Protein AF-A0A918CNK5-F1 (afdb_monomer_lite)

Structure (mmCIF, N/CA/C/O backbone):
data_AF-A0A918CNK5-F1
#
_entry.id   AF-A0A918CNK5-F1
#
loop_
_atom_site.group_PDB
_atom_site.id
_atom_site.type_symbol
_atom_site.label_atom_id
_atom_site.label_alt_id
_atom_site.label_comp_id
_atom_site.label_asym_id
_atom_site.label_entity_id
_atom_site.label_seq_id
_atom_site.pdbx_PDB_ins_code
_atom_site.Cartn_x
_atom_site.Cartn_y
_atom_site.Cartn_z
_atom_site.occupancy
_atom_site.B_iso_or_equiv
_atom_site.auth_seq_id
_atom_site.auth_comp_id
_atom_site.auth_asym_id
_atom_site.auth_atom_id
_atom_site.pdbx_PDB_model_num
ATOM 1 N N . MET A 1 1 ? 12.020 12.115 -40.699 1.00 42.88 1 MET A N 1
ATOM 2 C CA . MET A 1 1 ? 10.909 11.987 -39.740 1.00 42.88 1 MET A CA 1
ATOM 3 C C . MET A 1 1 ? 11.531 11.326 -38.529 1.00 42.88 1 MET A C 1
ATOM 5 O O . MET A 1 1 ? 11.706 10.115 -38.537 1.00 42.88 1 MET A O 1
ATOM 9 N N . ASP A 1 2 ? 12.059 12.143 -37.617 1.00 39.16 2 ASP A N 1
ATOM 10 C CA . ASP A 1 2 ? 12.781 11.658 -36.441 1.00 39.16 2 ASP A CA 1
ATOM 11 C C . ASP A 1 2 ? 11.801 10.946 -35.518 1.00 39.16 2 ASP A C 1
ATOM 13 O O . ASP A 1 2 ? 10.872 11.542 -34.976 1.00 39.16 2 ASP A O 1
ATOM 17 N N . MET A 1 3 ? 11.994 9.639 -35.396 1.00 43.62 3 MET A N 1
ATOM 18 C CA . MET A 1 3 ? 11.307 8.806 -34.430 1.00 43.62 3 MET A CA 1
ATOM 19 C C . MET A 1 3 ? 12.038 9.009 -33.104 1.00 43.62 3 MET A C 1
ATOM 21 O O . MET A 1 3 ? 13.002 8.310 -32.805 1.00 43.62 3 MET A O 1
ATOM 25 N N . THR A 1 4 ? 11.630 10.021 -32.338 1.00 46.59 4 THR A N 1
ATOM 26 C CA . THR A 1 4 ? 12.050 10.165 -30.942 1.00 46.59 4 THR A CA 1
ATOM 27 C C . THR A 1 4 ? 11.476 8.981 -30.175 1.00 46.59 4 THR A C 1
ATOM 29 O O . THR A 1 4 ? 10.329 9.015 -29.727 1.00 46.59 4 THR A O 1
ATOM 32 N N . ALA A 1 5 ? 12.248 7.899 -30.085 1.00 50.25 5 ALA A N 1
ATOM 33 C CA . ALA A 1 5 ? 12.011 6.860 -29.104 1.00 50.25 5 ALA A CA 1
ATOM 34 C C . ALA A 1 5 ? 12.068 7.550 -27.738 1.00 50.25 5 ALA A C 1
ATOM 36 O O . ALA A 1 5 ? 13.125 8.021 -27.322 1.00 50.25 5 ALA A O 1
ATOM 37 N N . PHE A 1 6 ? 10.916 7.698 -27.086 1.00 48.62 6 PHE A N 1
A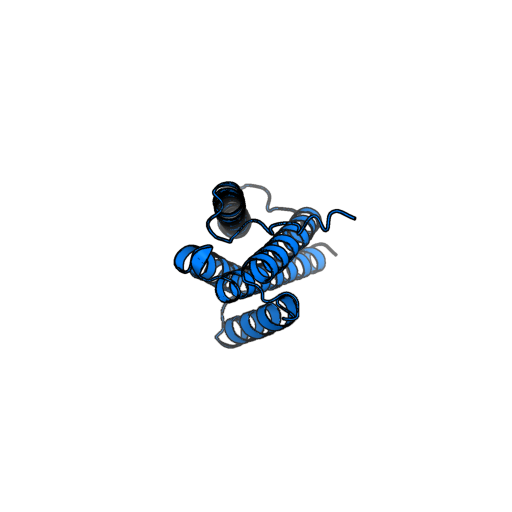TOM 38 C CA . PHE A 1 6 ? 10.882 8.076 -25.683 1.00 48.62 6 PHE A CA 1
ATOM 39 C C . PHE A 1 6 ? 11.583 6.948 -24.927 1.00 48.62 6 PHE A C 1
ATOM 41 O O . PHE A 1 6 ? 11.021 5.866 -24.757 1.00 48.62 6 PHE A O 1
ATOM 48 N N . GLU A 1 7 ? 12.838 7.172 -24.539 1.00 53.47 7 GLU A N 1
ATOM 49 C CA . GLU A 1 7 ? 13.510 6.313 -23.575 1.00 53.47 7 GLU A CA 1
ATOM 50 C C . GLU A 1 7 ? 12.700 6.397 -22.284 1.00 53.47 7 GLU A C 1
ATOM 52 O O . GLU A 1 7 ? 12.720 7.406 -21.578 1.00 53.47 7 GLU A O 1
ATOM 57 N N . HIS A 1 8 ? 11.919 5.355 -22.002 1.00 54.88 8 HIS A N 1
ATOM 58 C CA . HIS A 1 8 ? 11.304 5.230 -20.694 1.00 54.88 8 HIS A CA 1
ATOM 59 C C . HIS A 1 8 ? 12.439 5.148 -19.665 1.00 54.88 8 HIS A C 1
ATOM 61 O O . HIS A 1 8 ? 13.320 4.293 -19.812 1.00 54.88 8 HIS A O 1
ATOM 67 N N . PRO A 1 9 ? 12.466 6.035 -18.653 1.00 61.78 9 PRO A N 1
ATOM 68 C CA . PRO A 1 9 ? 13.505 5.995 -17.640 1.00 61.78 9 PRO A CA 1
ATOM 69 C C . PRO A 1 9 ? 13.471 4.621 -16.973 1.00 61.78 9 PRO A C 1
ATOM 71 O O . PRO A 1 9 ? 12.414 4.145 -16.574 1.00 61.78 9 PRO A O 1
ATOM 74 N N . SER A 1 10 ? 14.623 3.963 -16.893 1.00 70.88 10 SER A N 1
ATOM 75 C CA . SER A 1 10 ? 14.725 2.623 -16.314 1.00 70.88 10 SER A CA 1
ATOM 76 C C . SER A 1 10 ? 14.386 2.627 -14.817 1.00 70.88 10 SER A C 1
ATOM 78 O O . SER A 1 10 ? 14.452 3.665 -14.149 1.00 70.88 10 SER A O 1
ATOM 80 N N . LEU A 1 11 ? 14.079 1.455 -14.248 1.00 73.94 11 LEU A N 1
ATOM 81 C CA . LEU A 1 11 ? 13.937 1.279 -12.792 1.00 73.94 11 LEU A CA 1
ATOM 82 C C . LEU A 1 11 ? 15.146 1.826 -12.010 1.00 73.94 11 LEU A C 1
ATOM 84 O O . LEU A 1 11 ? 14.995 2.320 -10.899 1.00 73.94 11 LEU A O 1
ATOM 88 N N . SER A 1 12 ? 16.339 1.796 -12.606 1.00 74.56 12 SER A N 1
ATOM 89 C CA . SER A 1 12 ? 17.584 2.280 -11.999 1.00 74.56 12 SER A CA 1
ATOM 90 C C . SER A 1 12 ? 17.753 3.804 -12.041 1.00 74.56 12 SER A C 1
ATOM 92 O O . SER A 1 12 ? 18.771 4.315 -11.574 1.00 74.56 12 SER A O 1
ATOM 94 N N . HIS A 1 13 ? 16.804 4.549 -12.619 1.00 86.38 13 HIS A N 1
ATOM 95 C CA . HIS A 1 13 ? 16.887 6.003 -12.670 1.00 86.38 13 HIS A CA 1
ATOM 96 C C . HIS A 1 13 ? 16.727 6.600 -11.254 1.00 86.38 13 HIS A C 1
ATOM 98 O O . HIS A 1 13 ? 15.725 6.313 -10.592 1.00 86.38 13 HIS A O 1
ATOM 104 N N . PRO A 1 14 ? 17.639 7.478 -10.781 1.00 88.25 14 PRO A N 1
ATOM 105 C CA . PRO A 1 14 ? 17.620 7.988 -9.404 1.00 88.25 14 PRO A CA 1
ATOM 106 C C . PRO A 1 14 ? 16.292 8.628 -8.977 1.00 88.25 14 PRO A C 1
ATOM 108 O O . PRO A 1 14 ? 15.868 8.477 -7.836 1.00 88.25 14 PRO A O 1
ATOM 111 N N . ALA A 1 15 ? 15.603 9.305 -9.901 1.00 88.38 15 ALA A N 1
ATOM 112 C CA . ALA A 1 15 ? 14.295 9.902 -9.625 1.00 88.38 15 ALA A CA 1
ATOM 113 C C . ALA A 1 15 ? 13.206 8.856 -9.311 1.00 88.38 15 ALA A C 1
ATOM 115 O O . ALA A 1 15 ? 12.377 9.092 -8.436 1.00 88.38 15 ALA A O 1
ATOM 116 N N . ASN A 1 16 ? 13.233 7.695 -9.976 1.00 90.38 16 ASN A N 1
ATOM 117 C CA . ASN A 1 16 ? 12.272 6.615 -9.737 1.00 90.38 16 ASN A CA 1
ATOM 118 C C . ASN A 1 16 ? 12.520 5.969 -8.371 1.00 90.38 16 ASN A C 1
ATOM 120 O O . ASN A 1 16 ? 11.575 5.709 -7.628 1.00 90.38 16 ASN A O 1
ATOM 124 N N . LEU A 1 17 ? 13.795 5.777 -8.011 1.00 92.50 17 LEU A N 1
ATOM 125 C CA . LEU A 1 17 ? 14.185 5.288 -6.689 1.00 92.50 17 LEU A CA 1
ATOM 126 C C . LEU A 1 17 ? 13.728 6.248 -5.584 1.00 92.50 17 LEU A C 1
ATOM 128 O O . LEU A 1 17 ? 13.078 5.820 -4.635 1.00 92.50 17 LEU A O 1
ATOM 132 N N . GLN A 1 18 ? 13.982 7.548 -5.744 1.00 94.25 18 GLN A N 1
ATOM 133 C CA . GLN A 1 18 ? 13.551 8.561 -4.781 1.00 94.25 18 GLN A CA 1
ATOM 134 C C . GLN A 1 18 ? 12.023 8.591 -4.621 1.00 94.25 18 GLN A C 1
ATOM 136 O O . GLN A 1 18 ? 11.520 8.701 -3.500 1.00 94.25 18 GLN A O 1
ATOM 141 N N . ALA A 1 19 ? 11.273 8.496 -5.725 1.00 92.62 19 ALA A N 1
ATOM 142 C CA . ALA A 1 19 ? 9.812 8.446 -5.694 1.00 92.62 19 ALA A CA 1
ATOM 143 C C . ALA A 1 19 ? 9.312 7.203 -4.942 1.00 92.62 19 ALA A C 1
ATOM 145 O O . ALA A 1 19 ? 8.451 7.313 -4.067 1.00 92.62 19 ALA A O 1
ATOM 146 N N . PHE A 1 20 ? 9.912 6.041 -5.213 1.00 94.56 20 PHE A N 1
ATOM 147 C CA . PHE A 1 20 ? 9.614 4.797 -4.511 1.00 94.56 20 PHE A CA 1
ATOM 148 C C . PHE A 1 20 ? 9.877 4.902 -3.001 1.00 94.56 20 PHE A C 1
ATOM 150 O O . PHE A 1 20 ? 8.989 4.612 -2.201 1.00 94.56 20 PHE A O 1
ATOM 157 N N . GLU A 1 21 ? 11.059 5.366 -2.590 1.00 95.94 21 GLU A N 1
ATOM 158 C CA . GLU A 1 21 ? 11.421 5.510 -1.171 1.00 95.94 21 GLU A CA 1
ATOM 159 C C . GLU A 1 21 ? 10.518 6.511 -0.439 1.00 95.94 21 GLU A C 1
ATOM 161 O O . GLU A 1 21 ? 10.115 6.286 0.708 1.00 95.94 21 GLU A O 1
ATOM 166 N N . THR A 1 22 ? 10.148 7.597 -1.123 1.00 95.69 22 THR A N 1
ATOM 167 C CA . THR A 1 22 ? 9.200 8.591 -0.605 1.00 95.69 22 THR A CA 1
ATOM 168 C C . THR A 1 22 ? 7.822 7.965 -0.395 1.00 95.69 22 THR A C 1
ATOM 170 O O . THR A 1 22 ? 7.221 8.152 0.663 1.00 95.69 22 THR A O 1
ATOM 173 N N . CYS A 1 23 ? 7.344 7.174 -1.361 1.00 95.62 23 CYS A N 1
ATOM 174 C CA . CYS A 1 23 ? 6.080 6.448 -1.259 1.00 95.62 23 CYS A CA 1
ATOM 175 C C . CYS A 1 23 ? 6.080 5.467 -0.075 1.00 95.62 23 CYS A C 1
ATOM 177 O O . CYS A 1 23 ? 5.185 5.526 0.767 1.00 95.62 23 CYS A O 1
ATOM 179 N N . ILE A 1 24 ? 7.120 4.635 0.056 1.00 97.62 24 ILE A N 1
ATOM 180 C CA . ILE A 1 24 ? 7.272 3.693 1.179 1.00 97.62 24 ILE A CA 1
ATOM 181 C C . ILE A 1 24 ? 7.256 4.424 2.524 1.00 97.62 24 ILE A C 1
ATOM 183 O O . ILE A 1 24 ? 6.551 4.018 3.451 1.00 97.62 24 ILE A O 1
ATOM 187 N N . THR A 1 25 ? 8.006 5.522 2.631 1.00 97.62 25 THR A N 1
ATOM 188 C CA . THR A 1 25 ? 8.089 6.316 3.863 1.00 97.62 25 THR A CA 1
ATOM 189 C C . THR A 1 25 ? 6.730 6.892 4.241 1.00 97.62 25 THR A C 1
ATOM 191 O O . THR A 1 25 ? 6.291 6.739 5.382 1.00 97.62 25 THR A O 1
ATOM 194 N N . ALA A 1 26 ? 6.038 7.513 3.285 1.00 95.94 26 ALA A N 1
ATOM 195 C CA . ALA A 1 26 ? 4.716 8.078 3.512 1.00 95.94 26 ALA A CA 1
ATOM 196 C C . ALA A 1 26 ? 3.695 6.991 3.905 1.00 95.94 26 ALA A C 1
ATOM 198 O O . ALA A 1 26 ? 2.861 7.218 4.781 1.00 95.94 26 ALA A O 1
ATOM 199 N N . ALA A 1 27 ? 3.802 5.789 3.331 1.00 96.44 27 ALA A N 1
ATOM 200 C CA . ALA A 1 27 ? 2.861 4.704 3.587 1.00 96.44 27 ALA A CA 1
ATOM 201 C C . ALA A 1 27 ? 3.044 4.163 5.005 1.00 96.44 27 ALA A C 1
ATOM 203 O O . ALA A 1 27 ? 2.076 4.001 5.750 1.00 96.44 27 ALA A O 1
ATOM 204 N N . LEU A 1 28 ? 4.299 3.974 5.418 1.00 96.69 28 LEU A N 1
ATOM 205 C CA . LEU A 1 28 ? 4.646 3.620 6.791 1.00 96.69 28 LEU A CA 1
ATOM 206 C C . LEU A 1 28 ? 4.183 4.687 7.789 1.00 96.69 28 LEU A C 1
ATOM 208 O O . LEU A 1 28 ? 3.641 4.334 8.835 1.00 96.69 28 LEU A O 1
ATOM 212 N N . GLN A 1 29 ? 4.353 5.974 7.473 1.00 94.88 29 GLN A N 1
ATOM 213 C CA . GLN A 1 29 ? 3.884 7.074 8.322 1.00 94.88 29 GLN A CA 1
ATOM 214 C C . GLN A 1 29 ? 2.362 7.064 8.480 1.00 94.88 29 GLN A C 1
ATOM 216 O O . GLN A 1 29 ? 1.871 7.190 9.602 1.00 94.88 29 GLN A O 1
ATOM 221 N N . LEU A 1 30 ? 1.613 6.860 7.394 1.00 95.31 30 LEU A N 1
ATOM 222 C CA . LEU A 1 30 ? 0.156 6.789 7.447 1.00 95.31 30 LEU A CA 1
ATOM 223 C C . LEU A 1 30 ? -0.325 5.587 8.269 1.00 95.31 30 LEU A C 1
ATOM 225 O O . LEU A 1 30 ? -1.165 5.731 9.160 1.00 95.31 30 LEU A O 1
ATOM 229 N N . LEU A 1 31 ? 0.230 4.400 8.010 1.00 95.50 31 LEU A N 1
ATOM 230 C CA . LEU A 1 31 ? -0.098 3.180 8.752 1.00 95.50 31 LEU A CA 1
ATOM 231 C C . LEU A 1 31 ? 0.252 3.326 10.242 1.00 95.50 31 LEU A C 1
ATOM 233 O O . LEU A 1 31 ? -0.525 2.923 11.112 1.00 95.50 31 LEU A O 1
ATOM 237 N N . ALA A 1 32 ? 1.386 3.957 10.555 1.00 93.31 32 ALA A N 1
ATOM 238 C CA . ALA A 1 32 ? 1.776 4.283 11.921 1.00 93.31 32 ALA A CA 1
ATOM 239 C C . ALA A 1 32 ? 0.804 5.276 12.571 1.00 93.31 32 ALA A C 1
ATOM 241 O O . ALA A 1 32 ? 0.388 5.044 13.705 1.00 93.31 32 ALA A O 1
ATOM 242 N N . ALA A 1 33 ? 0.386 6.328 11.863 1.00 92.50 33 ALA A N 1
ATOM 243 C CA . ALA A 1 33 ? -0.604 7.278 12.361 1.00 92.50 33 ALA A CA 1
ATOM 244 C C . ALA A 1 33 ? -1.926 6.570 12.693 1.00 92.50 33 ALA A C 1
ATOM 246 O O . ALA A 1 33 ? -2.457 6.736 13.787 1.00 92.50 33 ALA A O 1
ATOM 247 N N . MET A 1 34 ? -2.418 5.687 11.820 1.00 91.50 34 MET A N 1
ATOM 248 C CA . MET A 1 34 ? -3.627 4.902 12.097 1.00 91.50 34 MET A CA 1
ATOM 249 C C . MET A 1 34 ? -3.475 3.979 13.316 1.00 91.50 34 MET A C 1
ATOM 251 O O . MET A 1 34 ? -4.400 3.865 14.127 1.00 91.50 34 MET A O 1
ATOM 255 N N . LYS A 1 35 ? -2.311 3.333 13.467 1.00 92.56 35 LYS A N 1
ATOM 256 C CA . LYS A 1 35 ? -2.034 2.390 14.561 1.00 92.56 35 LYS A CA 1
ATOM 257 C C . LYS A 1 35 ? -1.863 3.080 15.910 1.00 92.56 35 LYS A C 1
ATOM 259 O O . LYS A 1 35 ? -2.396 2.606 16.912 1.00 92.56 35 LYS A O 1
ATOM 264 N N . TYR A 1 36 ? -1.099 4.167 15.938 1.00 90.88 36 TYR A N 1
ATOM 265 C CA . TYR A 1 36 ? -0.572 4.738 17.172 1.00 90.88 36 TYR A CA 1
ATOM 266 C C . TYR A 1 36 ? -1.228 6.057 17.582 1.00 90.88 36 TYR A C 1
ATOM 268 O O . TYR A 1 36 ? -1.154 6.387 18.763 1.00 90.88 36 TYR A O 1
ATOM 276 N N . ALA A 1 37 ? -1.928 6.779 16.695 1.00 88.62 37 ALA A N 1
ATOM 277 C CA . ALA A 1 37 ? -2.610 8.026 17.071 1.00 88.62 37 ALA A CA 1
ATOM 278 C C . ALA A 1 37 ? -3.495 7.897 18.333 1.00 88.62 37 ALA A C 1
ATOM 280 O O . ALA A 1 37 ? -3.374 8.749 19.215 1.00 88.62 37 ALA A O 1
ATOM 281 N N . PRO A 1 38 ? -4.285 6.815 18.524 1.00 81.25 38 PRO A N 1
ATOM 282 C CA . PRO A 1 38 ? -5.082 6.641 19.742 1.00 81.25 38 PRO A CA 1
ATOM 283 C C . PRO A 1 38 ? -4.250 6.531 21.021 1.00 81.25 38 PRO A C 1
ATOM 285 O O . PRO A 1 38 ? -4.699 6.957 22.079 1.00 81.25 38 PRO A O 1
ATOM 288 N N . MET A 1 39 ? -3.044 5.959 20.938 1.00 87.25 39 MET A N 1
ATOM 289 C CA . MET A 1 39 ? -2.152 5.801 22.093 1.00 87.25 39 MET A CA 1
ATOM 290 C C . MET A 1 39 ? -1.554 7.139 22.539 1.00 87.25 39 MET A C 1
ATOM 292 O O . MET A 1 39 ? -1.163 7.279 23.694 1.00 87.25 39 MET A O 1
ATOM 296 N N . PHE A 1 40 ? -1.505 8.118 21.634 1.00 81.50 40 PHE A N 1
ATOM 297 C CA . PHE A 1 40 ? -0.948 9.448 21.874 1.00 81.50 40 PHE A CA 1
ATOM 298 C C . PHE A 1 40 ? -2.017 10.550 21.928 1.00 81.50 40 PHE A C 1
ATOM 300 O O . PHE A 1 40 ? -1.676 11.728 21.839 1.00 81.50 40 PHE A O 1
ATOM 307 N N . SER A 1 41 ? -3.301 10.190 22.060 1.00 78.94 41 SER A N 1
ATOM 308 C CA . SER A 1 41 ? -4.438 11.129 22.040 1.00 78.94 41 SER A CA 1
ATOM 309 C C . SER A 1 41 ? -4.468 12.041 20.802 1.00 78.94 41 SER A C 1
ATOM 311 O O . SER A 1 41 ? -4.966 13.164 20.859 1.00 78.94 41 SER A O 1
ATOM 313 N N . GLN A 1 42 ? -3.922 11.570 19.679 1.00 81.81 42 GLN A N 1
ATOM 314 C CA . GLN A 1 42 ? -3.943 12.273 18.399 1.00 81.81 42 GLN A CA 1
ATOM 315 C C . GLN A 1 42 ? -5.179 11.871 17.591 1.00 81.81 42 GLN A C 1
ATOM 317 O O . GLN A 1 42 ? -5.685 10.751 17.708 1.00 81.81 42 GLN A O 1
ATOM 322 N N . ALA A 1 43 ? -5.653 12.783 16.742 1.00 82.31 43 ALA A N 1
ATOM 323 C CA . ALA A 1 43 ? -6.701 12.466 15.783 1.00 82.31 43 ALA A CA 1
ATOM 324 C C . ALA A 1 43 ? -6.192 11.417 14.783 1.00 82.31 43 ALA A C 1
ATOM 326 O O . ALA A 1 43 ? -5.076 11.525 14.269 1.00 82.31 43 ALA A O 1
ATOM 327 N N . ARG A 1 44 ? -7.013 10.400 14.503 1.00 86.56 44 ARG A N 1
ATOM 328 C CA . ARG A 1 44 ? -6.748 9.491 13.383 1.00 86.56 44 ARG A CA 1
ATOM 329 C C . ARG A 1 44 ? -6.915 10.251 12.058 1.00 86.56 44 ARG A C 1
ATOM 331 O O . ARG A 1 44 ? -7.730 11.174 12.009 1.00 86.56 44 ARG A O 1
ATOM 338 N N . PRO A 1 45 ? -6.187 9.860 10.997 1.00 91.44 45 PRO A N 1
ATOM 339 C CA . PRO A 1 45 ? -6.471 10.334 9.644 1.00 91.44 45 PRO A CA 1
ATOM 340 C C . PRO A 1 45 ? -7.949 10.122 9.300 1.00 91.44 45 PRO A C 1
ATOM 342 O O . PRO A 1 45 ? -8.497 9.073 9.644 1.00 91.44 45 PRO A O 1
ATOM 345 N N . SER A 1 46 ? -8.583 11.102 8.654 1.00 91.94 46 SER A N 1
ATOM 346 C CA . SER A 1 46 ? -9.983 10.974 8.244 1.00 91.94 46 SER A CA 1
ATOM 347 C C . SER A 1 46 ? -10.128 9.978 7.085 1.00 91.94 46 SER A C 1
ATOM 349 O O . SER A 1 46 ? -9.159 9.768 6.347 1.00 91.94 46 SER A O 1
ATOM 351 N N . PRO A 1 47 ? -11.316 9.378 6.882 1.00 93.19 47 PRO A N 1
ATOM 352 C CA . PRO A 1 47 ? -11.556 8.478 5.755 1.00 93.19 47 PRO A CA 1
ATOM 353 C C . PRO A 1 47 ? -11.217 9.102 4.395 1.00 93.19 47 PRO A C 1
ATOM 355 O O . PRO A 1 47 ? -10.638 8.431 3.548 1.00 93.19 47 PRO A O 1
ATOM 358 N N . GLU A 1 48 ? -11.501 10.391 4.199 1.00 93.19 48 GLU A N 1
ATOM 359 C CA . GLU A 1 48 ? -11.222 11.110 2.950 1.00 93.19 48 GLU A CA 1
ATOM 360 C C . GLU A 1 48 ? -9.717 11.165 2.668 1.00 93.19 48 GLU A C 1
ATOM 362 O O . GLU A 1 48 ? -9.278 10.819 1.573 1.00 93.19 48 GLU A O 1
ATOM 367 N N . LEU A 1 49 ? -8.913 11.500 3.685 1.00 92.56 49 LEU A N 1
ATOM 368 C CA . LEU A 1 49 ? -7.455 11.518 3.570 1.00 92.56 49 LEU A CA 1
ATOM 369 C C . LEU A 1 49 ? -6.887 10.119 3.285 1.00 92.56 49 LEU A C 1
ATOM 371 O O . LEU A 1 49 ? -5.904 9.978 2.560 1.00 92.56 49 LEU A O 1
ATOM 375 N N . LEU A 1 50 ? -7.494 9.072 3.854 1.00 94.69 50 LEU A N 1
ATOM 376 C CA . LEU A 1 50 ? -7.094 7.694 3.570 1.00 94.69 50 LEU A CA 1
ATOM 377 C C . LEU A 1 50 ? -7.362 7.320 2.110 1.00 94.69 50 LEU A C 1
ATOM 379 O O . LEU A 1 50 ? -6.507 6.693 1.492 1.00 94.69 50 LEU A O 1
ATOM 383 N N . LEU A 1 51 ? -8.502 7.723 1.547 1.00 94.88 51 LEU A N 1
ATOM 384 C CA . LEU A 1 51 ? -8.854 7.438 0.154 1.00 94.88 51 LEU A CA 1
ATOM 385 C C . LEU A 1 51 ? -7.973 8.207 -0.842 1.00 94.88 51 LEU A C 1
ATOM 387 O O . LEU A 1 51 ? -7.499 7.609 -1.806 1.00 94.88 51 LEU A O 1
ATOM 391 N N . GLU A 1 52 ? -7.646 9.475 -0.574 1.00 94.19 52 GLU A N 1
ATOM 392 C CA . GLU A 1 52 ? -6.650 10.217 -1.371 1.00 94.19 52 GLU A CA 1
ATOM 393 C C . GLU A 1 52 ? -5.297 9.487 -1.397 1.00 94.19 52 GLU A C 1
ATOM 395 O O . GLU A 1 52 ? -4.601 9.424 -2.417 1.00 94.19 52 GLU A O 1
ATOM 400 N N . TYR A 1 53 ? -4.926 8.887 -0.266 1.00 93.56 53 TYR A N 1
ATOM 401 C CA . TYR A 1 53 ? -3.694 8.125 -0.159 1.00 93.56 53 TYR A CA 1
ATOM 402 C C . TYR A 1 53 ? -3.744 6.790 -0.914 1.00 93.56 53 TYR A C 1
ATOM 404 O O . TYR A 1 53 ? -2.745 6.382 -1.509 1.00 93.56 53 TYR A O 1
ATOM 412 N N . VAL A 1 54 ? -4.901 6.120 -0.931 1.00 96.75 54 VAL A N 1
ATOM 413 C CA . VAL A 1 54 ? -5.130 4.911 -1.739 1.00 96.75 54 VAL A CA 1
ATOM 414 C C . VAL A 1 54 ? -4.860 5.209 -3.210 1.00 96.75 54 VAL A C 1
ATOM 416 O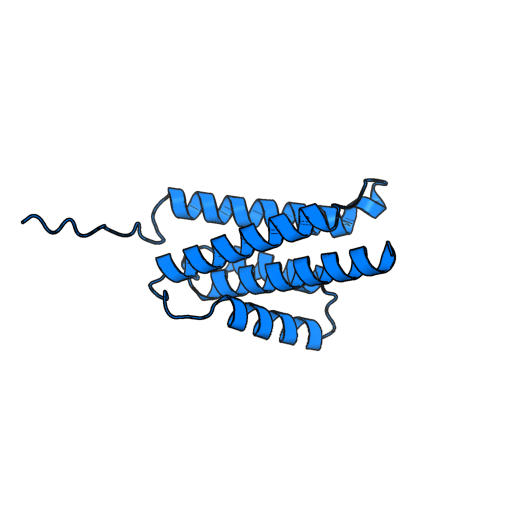 O . VAL A 1 54 ? -4.060 4.509 -3.828 1.00 96.75 54 VAL A O 1
ATOM 419 N N . GLU A 1 55 ? -5.427 6.287 -3.753 1.00 95.38 55 GLU A N 1
ATOM 420 C CA . GLU A 1 55 ? -5.204 6.676 -5.150 1.00 95.38 55 GLU A CA 1
ATOM 421 C C . GLU A 1 55 ? -3.718 6.916 -5.459 1.00 95.38 55 GLU A C 1
ATOM 423 O O . GLU A 1 55 ? -3.217 6.531 -6.522 1.00 95.38 55 GLU A O 1
ATOM 428 N N . ALA A 1 56 ? -2.986 7.529 -4.522 1.00 94.38 56 ALA A N 1
ATOM 429 C CA . ALA A 1 56 ? -1.551 7.749 -4.660 1.00 94.38 56 ALA A CA 1
ATOM 430 C C . ALA A 1 56 ? -0.752 6.433 -4.670 1.00 94.38 56 ALA A C 1
ATOM 432 O O . ALA A 1 56 ? 0.127 6.265 -5.521 1.00 94.38 56 ALA A O 1
ATOM 433 N N . LEU A 1 57 ? -1.073 5.489 -3.779 1.00 95.25 57 LEU A N 1
ATOM 434 C CA . LEU A 1 57 ? -0.441 4.166 -3.736 1.00 95.25 57 LEU A CA 1
ATOM 435 C C . LEU A 1 57 ? -0.716 3.358 -5.003 1.00 95.25 57 LEU A C 1
ATOM 437 O O . LEU A 1 57 ? 0.203 2.773 -5.577 1.00 95.25 57 LEU A O 1
ATOM 441 N N . GLU A 1 58 ? -1.966 3.338 -5.460 1.00 97.25 58 GLU A N 1
ATOM 442 C CA . GLU A 1 58 ? -2.347 2.620 -6.672 1.00 97.25 58 GLU A CA 1
ATOM 443 C C . GLU A 1 58 ? -1.660 3.189 -7.913 1.00 97.25 58 GLU A C 1
ATOM 445 O O . GLU A 1 58 ? -1.215 2.438 -8.784 1.00 97.25 58 GLU A O 1
ATOM 450 N N . ARG A 1 59 ? -1.569 4.520 -8.017 1.00 95.50 59 ARG A N 1
ATOM 451 C CA . ARG A 1 59 ? -0.824 5.174 -9.094 1.00 95.50 59 ARG A CA 1
ATOM 452 C C . ARG A 1 59 ? 0.646 4.760 -9.061 1.00 95.50 59 ARG A C 1
ATOM 454 O O . ARG A 1 59 ? 1.153 4.306 -10.083 1.00 95.50 59 ARG A O 1
ATOM 461 N N . GLN A 1 60 ? 1.292 4.817 -7.895 1.00 95.38 60 GLN A N 1
ATOM 462 C CA . GLN A 1 60 ? 2.692 4.416 -7.760 1.00 95.38 60 GLN A CA 1
ATOM 463 C C . GLN A 1 60 ? 2.907 2.936 -8.113 1.00 95.38 60 GLN A C 1
ATOM 465 O O . GLN A 1 60 ? 3.888 2.597 -8.771 1.00 95.38 60 GLN A O 1
ATOM 470 N N . ALA A 1 61 ? 1.993 2.046 -7.715 1.00 96.88 61 ALA A N 1
ATOM 471 C CA . ALA A 1 61 ? 2.056 0.631 -8.074 1.00 96.88 61 ALA A CA 1
ATOM 472 C C . ALA A 1 61 ? 2.002 0.433 -9.599 1.00 96.88 61 ALA A C 1
ATOM 474 O O . ALA A 1 61 ? 2.847 -0.259 -10.167 1.00 96.88 61 ALA A O 1
ATOM 475 N N . ARG A 1 62 ? 1.055 1.087 -10.284 1.00 95.81 62 ARG A N 1
ATOM 476 C CA . ARG A 1 62 ? 0.958 1.033 -11.754 1.00 95.81 62 ARG A CA 1
ATOM 477 C C . ARG A 1 62 ? 2.219 1.578 -12.428 1.00 95.81 62 ARG A C 1
ATOM 479 O O . ARG A 1 62 ? 2.705 0.973 -13.379 1.00 95.81 62 ARG A O 1
ATOM 486 N N . GLU A 1 63 ? 2.773 2.679 -11.924 1.00 94.31 63 GLU A N 1
ATOM 487 C CA . GLU A 1 63 ? 4.016 3.262 -12.444 1.00 94.31 63 GLU A CA 1
ATOM 488 C C . GLU A 1 63 ? 5.206 2.309 -12.295 1.00 94.31 63 GLU A C 1
ATOM 490 O O . GLU A 1 63 ? 5.955 2.119 -13.247 1.00 94.31 63 GLU A O 1
ATOM 495 N N . ILE A 1 64 ? 5.361 1.644 -11.147 1.00 94.19 64 ILE A N 1
ATOM 496 C CA . ILE A 1 64 ? 6.440 0.663 -10.948 1.00 94.19 64 ILE A CA 1
ATOM 497 C C . ILE A 1 64 ? 6.289 -0.519 -11.911 1.00 94.19 64 ILE A C 1
ATOM 499 O O . ILE A 1 64 ? 7.272 -0.925 -12.528 1.00 94.19 64 ILE A O 1
ATOM 503 N N . ALA A 1 65 ? 5.074 -1.049 -12.081 1.00 93.56 65 ALA A N 1
ATOM 504 C CA . ALA A 1 65 ? 4.820 -2.132 -13.032 1.00 93.56 65 ALA A CA 1
ATOM 505 C C . ALA A 1 65 ? 5.128 -1.707 -14.481 1.00 93.56 65 ALA A C 1
ATOM 507 O O . ALA A 1 65 ? 5.702 -2.481 -15.246 1.00 93.56 65 ALA A O 1
ATOM 508 N N . LEU A 1 66 ? 4.808 -0.461 -14.848 1.00 93.06 66 LEU A N 1
ATOM 509 C CA . LEU A 1 66 ? 5.161 0.114 -16.147 1.00 93.06 66 LEU A CA 1
ATOM 510 C C . LEU A 1 66 ? 6.683 0.207 -16.333 1.00 93.06 66 LEU A C 1
ATOM 512 O O . LEU A 1 66 ? 7.192 -0.200 -17.376 1.00 93.06 66 LEU A O 1
ATOM 516 N N . LEU A 1 67 ? 7.406 0.712 -15.328 1.00 91.31 67 LEU A N 1
ATOM 517 C CA . LEU A 1 67 ? 8.870 0.835 -15.348 1.00 91.31 67 LEU A CA 1
ATOM 518 C C . LEU A 1 67 ? 9.574 -0.529 -15.429 1.00 91.31 67 LEU A C 1
ATOM 520 O O . LEU A 1 67 ? 10.648 -0.632 -16.018 1.00 91.31 67 LEU A O 1
ATOM 524 N N . ASP A 1 68 ? 8.955 -1.572 -14.877 1.00 92.44 68 ASP A N 1
ATOM 525 C CA . ASP A 1 68 ? 9.397 -2.969 -14.949 1.00 92.44 68 ASP A CA 1
ATOM 526 C C . ASP A 1 68 ? 9.031 -3.659 -16.283 1.00 92.44 68 ASP A C 1
ATOM 528 O O . ASP A 1 68 ? 9.289 -4.844 -16.472 1.00 92.44 68 ASP A O 1
ATOM 532 N N . GLY A 1 69 ? 8.415 -2.937 -17.227 1.00 90.44 69 GLY A N 1
ATOM 533 C CA . GLY A 1 69 ? 8.030 -3.457 -18.545 1.00 90.44 69 GLY A CA 1
ATOM 534 C C . GLY A 1 69 ? 6.730 -4.270 -18.561 1.00 90.44 69 GLY A C 1
ATOM 535 O O . GLY A 1 69 ? 6.391 -4.870 -19.580 1.00 90.44 69 GLY A O 1
ATOM 536 N N . ASN A 1 70 ? 5.966 -4.266 -17.468 1.00 89.50 70 ASN A N 1
ATOM 537 C CA . ASN A 1 70 ? 4.761 -5.073 -17.267 1.00 89.50 70 ASN A CA 1
ATOM 538 C C . ASN A 1 70 ? 3.465 -4.249 -17.406 1.00 89.50 70 ASN A C 1
ATOM 540 O O . ASN A 1 70 ? 2.522 -4.401 -16.634 1.00 89.50 70 ASN A O 1
ATOM 544 N N . ALA A 1 71 ? 3.384 -3.392 -18.431 1.00 81.69 71 ALA A N 1
ATOM 545 C CA . ALA A 1 71 ? 2.260 -2.468 -18.653 1.00 81.69 71 ALA A CA 1
ATOM 546 C C . ALA A 1 71 ? 0.877 -3.139 -18.819 1.00 81.69 71 ALA A C 1
ATOM 548 O O . ALA A 1 71 ? -0.147 -2.486 -18.639 1.00 81.69 71 ALA A O 1
ATOM 549 N N . GLY A 1 72 ? 0.839 -4.422 -19.196 1.00 85.81 72 GLY A N 1
ATOM 550 C CA . GLY A 1 72 ? -0.398 -5.194 -19.376 1.00 85.81 72 GLY A CA 1
ATOM 551 C C . GLY A 1 72 ? -0.857 -5.966 -18.137 1.00 85.81 72 GLY A C 1
ATOM 552 O O . GLY A 1 72 ? -1.880 -6.645 -18.197 1.00 85.81 72 GLY A O 1
ATOM 553 N N . VAL A 1 73 ? -0.102 -5.913 -17.037 1.00 92.12 73 VAL A N 1
ATOM 554 C CA . VAL A 1 73 ? -0.446 -6.620 -15.801 1.00 92.12 73 VAL A CA 1
ATOM 555 C C . VAL A 1 73 ? -1.437 -5.785 -14.997 1.00 92.12 73 VAL A C 1
ATOM 557 O O . VAL A 1 73 ? -1.167 -4.631 -14.666 1.00 92.12 73 VAL A O 1
ATOM 560 N N . ASP A 1 74 ? -2.570 -6.386 -14.631 1.00 96.31 74 ASP A N 1
ATOM 561 C CA . ASP A 1 74 ? -3.514 -5.777 -13.695 1.00 96.31 74 ASP A CA 1
ATOM 562 C C . ASP A 1 74 ? -2.966 -5.866 -12.266 1.00 96.31 74 ASP A C 1
ATOM 564 O O . ASP A 1 74 ? -3.250 -6.786 -11.494 1.00 96.31 74 ASP A O 1
ATOM 568 N N . ILE A 1 75 ? -2.110 -4.902 -11.933 1.00 97.19 75 ILE A N 1
ATOM 569 C CA . ILE A 1 75 ? -1.406 -4.887 -10.656 1.00 97.19 75 ILE A CA 1
ATOM 570 C C . ILE A 1 75 ? -2.344 -4.700 -9.464 1.00 97.19 75 ILE A C 1
ATOM 572 O O . ILE A 1 75 ? -2.033 -5.145 -8.360 1.00 97.19 75 ILE A O 1
ATOM 576 N N . LEU A 1 76 ? -3.500 -4.071 -9.683 1.00 97.31 76 LEU A N 1
ATOM 577 C CA . LEU A 1 76 ? -4.478 -3.861 -8.629 1.00 97.31 76 LEU A CA 1
ATOM 578 C C . LEU A 1 76 ? -5.263 -5.127 -8.335 1.00 97.31 76 LEU A C 1
ATOM 580 O O . LEU A 1 76 ? -5.439 -5.450 -7.164 1.00 97.31 76 LEU A O 1
ATOM 584 N N . ALA A 1 77 ? -5.660 -5.882 -9.362 1.00 97.81 77 ALA A N 1
ATOM 585 C CA . ALA A 1 77 ? -6.249 -7.202 -9.156 1.00 97.81 77 ALA A CA 1
ATOM 586 C C . ALA A 1 77 ? -5.283 -8.128 -8.397 1.00 97.81 77 ALA A C 1
ATOM 588 O O . ALA A 1 77 ? -5.673 -8.761 -7.417 1.00 97.81 77 ALA A O 1
ATOM 589 N N . LEU A 1 78 ? -3.997 -8.134 -8.770 1.00 97.69 78 LEU A N 1
ATOM 590 C CA . LEU A 1 78 ? -2.972 -8.895 -8.048 1.00 97.69 78 LEU A CA 1
ATOM 591 C C . LEU A 1 78 ? -2.802 -8.426 -6.594 1.00 97.69 78 LEU A C 1
ATOM 593 O O . LEU A 1 78 ? -2.678 -9.247 -5.682 1.00 97.69 78 LEU A O 1
ATOM 597 N N . GLY A 1 79 ? -2.814 -7.111 -6.364 1.00 98.00 79 GLY A N 1
ATOM 598 C CA . GLY A 1 79 ? -2.783 -6.527 -5.024 1.00 98.00 79 GLY A CA 1
ATOM 599 C C . GLY A 1 79 ? -3.989 -6.942 -4.180 1.00 98.00 79 GLY A C 1
ATOM 600 O O . GLY A 1 79 ? -3.824 -7.349 -3.030 1.00 98.00 79 GLY A O 1
ATOM 601 N N . GLN A 1 80 ? -5.189 -6.920 -4.761 1.00 98.38 80 GLN A N 1
ATOM 602 C CA . GLN A 1 80 ? -6.429 -7.339 -4.110 1.00 98.38 80 GLN A CA 1
ATOM 603 C C . GLN A 1 80 ? -6.418 -8.832 -3.763 1.00 98.38 80 GLN A C 1
ATOM 605 O O . GLN A 1 80 ? -6.817 -9.215 -2.658 1.00 98.38 80 GLN A O 1
ATOM 610 N N . ASP A 1 81 ? -5.930 -9.679 -4.668 1.00 98.06 81 ASP A N 1
ATOM 611 C CA . ASP A 1 81 ? -5.769 -11.113 -4.427 1.00 98.06 81 ASP A CA 1
ATOM 612 C C . ASP A 1 81 ? -4.803 -11.370 -3.269 1.00 98.06 81 ASP A C 1
ATOM 614 O O . ASP A 1 81 ? -5.083 -12.171 -2.370 1.00 98.06 81 ASP A O 1
ATOM 618 N N . TRP A 1 82 ? -3.672 -10.662 -3.251 1.00 97.12 82 TRP A N 1
ATOM 619 C CA . TRP A 1 82 ? -2.698 -10.771 -2.173 1.00 97.12 82 TRP A CA 1
ATOM 620 C C . TRP A 1 82 ? -3.254 -10.274 -0.836 1.00 97.12 82 TRP A C 1
ATOM 622 O O . TRP A 1 82 ? -3.160 -10.977 0.174 1.00 97.12 82 TRP A O 1
ATOM 632 N N . TYR A 1 83 ? -3.906 -9.111 -0.831 1.00 98.25 83 TYR A N 1
ATOM 633 C CA . TYR A 1 83 ? -4.603 -8.577 0.335 1.00 98.25 83 TYR A CA 1
ATOM 634 C C . TYR A 1 83 ? -5.629 -9.579 0.879 1.00 98.25 83 TYR A C 1
ATOM 636 O O . TYR A 1 83 ? -5.658 -9.854 2.078 1.00 98.25 83 TYR A O 1
ATOM 644 N N . THR A 1 84 ? -6.416 -10.204 0.001 1.00 98.06 84 THR A N 1
ATOM 645 C CA . THR A 1 84 ? -7.411 -11.217 0.380 1.00 98.06 84 THR A CA 1
ATOM 646 C C . THR A 1 84 ? -6.759 -12.418 1.065 1.00 98.06 84 THR A C 1
ATOM 648 O O . THR A 1 84 ? -7.268 -12.899 2.078 1.00 98.06 84 THR A O 1
ATOM 651 N N . ARG A 1 85 ? -5.595 -12.875 0.585 1.00 97.25 85 ARG A N 1
ATOM 652 C CA . ARG A 1 85 ? -4.829 -13.956 1.234 1.00 97.25 85 ARG A CA 1
ATOM 653 C C . ARG A 1 85 ? -4.318 -13.550 2.616 1.00 97.25 85 ARG A C 1
ATOM 655 O O . ARG A 1 85 ? -4.451 -14.333 3.554 1.00 97.25 85 ARG A O 1
ATOM 662 N N . LEU A 1 86 ? -3.789 -12.333 2.759 1.00 95.50 86 LEU A N 1
ATOM 663 C CA . LEU A 1 86 ? -3.349 -11.793 4.052 1.00 95.50 86 LEU A CA 1
ATOM 664 C C . LEU A 1 86 ? -4.516 -11.661 5.041 1.00 95.50 86 LEU A C 1
ATOM 666 O O . LEU A 1 86 ? -4.377 -11.962 6.221 1.00 95.50 86 LEU A O 1
ATOM 670 N N . ARG A 1 87 ? -5.700 -11.261 4.574 1.00 97.00 87 ARG A N 1
ATOM 671 C CA . ARG A 1 87 ? -6.905 -11.230 5.417 1.00 97.00 87 ARG A CA 1
ATOM 672 C C . ARG A 1 87 ? -7.372 -12.634 5.785 1.00 97.00 87 ARG A C 1
ATOM 674 O O . ARG A 1 87 ? -7.745 -12.867 6.932 1.00 97.00 87 ARG A O 1
ATOM 681 N N . GLY A 1 88 ? -7.286 -13.579 4.850 1.00 96.44 88 GLY A N 1
ATOM 682 C CA . GLY A 1 88 ? -7.600 -14.991 5.070 1.00 96.44 88 GLY A CA 1
ATOM 683 C C . GLY A 1 88 ? -6.693 -15.685 6.093 1.00 96.44 88 GLY A C 1
ATOM 684 O O . GLY A 1 88 ? -7.127 -16.648 6.719 1.00 96.44 88 GLY A O 1
ATOM 685 N N . SER A 1 89 ? -5.473 -15.184 6.324 1.00 94.25 89 SER A N 1
ATOM 686 C CA . SER A 1 89 ? -4.584 -15.679 7.388 1.00 94.25 89 SER A CA 1
ATOM 687 C C . SER A 1 89 ? -4.898 -15.106 8.778 1.00 94.25 89 SER A C 1
ATOM 689 O O . SER A 1 89 ? -4.238 -15.463 9.753 1.00 94.25 89 SER A O 1
ATOM 691 N N . GLY A 1 90 ? -5.916 -14.245 8.891 1.00 94.00 90 GLY A N 1
ATOM 692 C CA . GLY A 1 90 ? -6.377 -13.667 10.153 1.00 94.00 90 GLY A CA 1
ATOM 693 C C . GLY A 1 90 ? -5.771 -12.304 10.494 1.00 94.00 90 GLY A C 1
ATOM 694 O O . GLY A 1 90 ? -6.040 -11.779 11.575 1.00 94.00 90 GLY A O 1
ATOM 695 N N . LEU A 1 91 ? -4.981 -11.696 9.601 1.00 96.19 91 LEU A N 1
ATOM 696 C CA . LEU A 1 91 ? -4.469 -10.344 9.827 1.00 96.19 91 LEU A CA 1
ATOM 697 C C . LEU A 1 91 ? -5.599 -9.312 9.780 1.00 96.19 91 LEU A C 1
ATOM 699 O O . LEU A 1 91 ? -6.494 -9.376 8.933 1.00 96.19 91 LEU A O 1
ATOM 703 N N . SER A 1 92 ? -5.535 -8.307 10.661 1.00 96.44 92 SER A N 1
ATOM 704 C CA . SER A 1 92 ? -6.375 -7.110 10.535 1.00 96.44 92 SER A CA 1
ATOM 705 C C . SER A 1 92 ? -6.037 -6.353 9.242 1.00 96.44 92 SER A C 1
ATOM 707 O O . SER A 1 92 ? -4.936 -6.508 8.713 1.00 96.44 92 SER A O 1
ATOM 709 N N . ALA A 1 93 ? -6.949 -5.516 8.731 1.00 96.50 93 ALA A N 1
ATOM 710 C CA . ALA A 1 93 ? -6.684 -4.728 7.525 1.00 96.50 93 ALA A CA 1
ATOM 711 C C . ALA A 1 93 ? -5.428 -3.864 7.710 1.00 96.50 93 ALA A C 1
ATOM 713 O O . ALA A 1 93 ? -4.509 -3.923 6.904 1.00 96.50 93 ALA A O 1
ATOM 714 N N . LEU A 1 94 ? -5.317 -3.182 8.851 1.00 96.00 94 LEU A N 1
ATOM 715 C CA . LEU A 1 94 ? -4.137 -2.389 9.181 1.00 96.00 94 LEU A CA 1
ATOM 716 C C . LEU A 1 94 ? -2.839 -3.217 9.196 1.00 96.00 94 LEU A C 1
ATOM 718 O O . LEU A 1 94 ? -1.828 -2.770 8.661 1.00 96.00 94 LEU A O 1
ATOM 722 N N . MET A 1 95 ? -2.853 -4.423 9.778 1.00 97.25 95 MET A N 1
ATOM 723 C CA . MET A 1 95 ? -1.666 -5.286 9.795 1.00 97.25 95 MET A CA 1
ATOM 724 C C . MET A 1 95 ? -1.324 -5.834 8.407 1.00 97.25 95 MET A C 1
ATOM 726 O O . MET A 1 95 ? -0.149 -5.882 8.068 1.00 97.25 95 MET A O 1
ATOM 730 N N . ALA A 1 96 ? -2.317 -6.171 7.581 1.00 97.94 96 ALA A N 1
ATOM 731 C CA . ALA A 1 96 ? -2.085 -6.543 6.185 1.00 97.94 96 ALA A CA 1
ATOM 732 C C . ALA A 1 96 ? -1.438 -5.392 5.389 1.00 97.94 96 ALA A C 1
ATOM 734 O O . ALA A 1 96 ? -0.550 -5.637 4.577 1.00 97.94 96 ALA A O 1
ATOM 735 N N . GLY A 1 97 ? -1.822 -4.141 5.672 1.00 97.81 97 GLY A N 1
ATOM 736 C CA . GLY A 1 97 ? -1.166 -2.955 5.116 1.00 97.81 97 GLY A CA 1
ATOM 737 C C . GLY A 1 97 ? 0.300 -2.830 5.540 1.00 97.81 97 GLY A C 1
ATOM 738 O O . GLY A 1 97 ? 1.158 -2.583 4.698 1.00 97.81 97 GLY A O 1
ATOM 739 N N . PHE A 1 98 ? 0.610 -3.064 6.823 1.00 98.00 98 PHE A N 1
ATOM 740 C CA . PHE A 1 98 ? 1.999 -3.107 7.302 1.00 98.00 98 PHE A CA 1
ATOM 741 C C . PHE A 1 98 ? 2.825 -4.199 6.612 1.00 98.00 98 PHE A C 1
ATOM 743 O O . PHE A 1 98 ? 3.937 -3.923 6.169 1.00 98.00 98 PHE A O 1
ATOM 750 N N . GLU A 1 99 ? 2.293 -5.415 6.493 1.00 97.44 99 GLU A N 1
ATOM 751 C CA . GLU A 1 99 ? 2.981 -6.514 5.801 1.00 97.44 99 GLU A CA 1
ATOM 752 C C . GLU A 1 99 ? 3.250 -6.169 4.331 1.00 97.44 99 GLU A C 1
ATOM 754 O O . GLU A 1 99 ? 4.368 -6.347 3.850 1.00 97.44 99 GLU A O 1
ATOM 759 N N . GLY A 1 100 ? 2.259 -5.606 3.631 1.00 97.69 100 GLY A N 1
ATOM 760 C CA . GLY A 1 100 ? 2.405 -5.165 2.244 1.00 97.69 100 GLY A CA 1
ATOM 761 C C . GLY A 1 100 ? 3.517 -4.128 2.076 1.00 97.69 100 GLY A C 1
ATOM 762 O O . GLY A 1 100 ? 4.445 -4.335 1.294 1.00 97.69 100 GLY A O 1
ATOM 763 N N . VAL A 1 101 ? 3.494 -3.038 2.847 1.00 97.94 101 VAL A N 1
ATOM 764 C CA . VAL A 1 101 ? 4.504 -1.978 2.697 1.00 97.94 101 VAL A CA 1
ATOM 765 C C . VAL A 1 101 ? 5.901 -2.453 3.103 1.00 97.94 101 VAL A C 1
ATOM 767 O O . VAL A 1 101 ? 6.880 -2.088 2.454 1.00 97.94 101 VAL A O 1
ATOM 770 N N . HIS A 1 102 ? 6.023 -3.299 4.132 1.00 98.12 102 HIS A N 1
ATOM 771 C CA . HIS A 1 102 ? 7.316 -3.849 4.539 1.00 98.12 102 HIS A CA 1
ATOM 772 C C . HIS A 1 102 ? 7.869 -4.826 3.504 1.00 98.12 102 HIS A C 1
ATOM 774 O O . HIS A 1 102 ? 9.064 -4.780 3.215 1.00 98.12 102 HIS A O 1
ATOM 780 N N . ALA A 1 103 ? 7.018 -5.661 2.903 1.00 98.00 103 ALA A N 1
ATOM 781 C CA . ALA A 1 103 ? 7.417 -6.525 1.801 1.00 98.00 103 ALA A C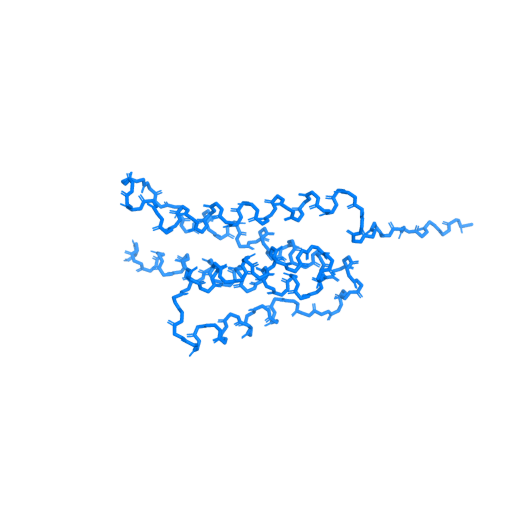A 1
ATOM 782 C C . ALA A 1 103 ? 7.878 -5.700 0.590 1.00 98.00 103 ALA A C 1
ATOM 784 O O . ALA A 1 103 ? 8.941 -5.978 0.039 1.00 98.00 103 ALA A O 1
ATOM 785 N N . ALA A 1 104 ? 7.145 -4.642 0.222 1.00 98.00 104 ALA A N 1
ATOM 786 C CA . ALA A 1 104 ? 7.563 -3.722 -0.836 1.00 98.00 104 ALA A CA 1
ATOM 787 C C . ALA A 1 104 ? 8.921 -3.075 -0.517 1.00 98.00 104 ALA A C 1
ATOM 789 O O . ALA A 1 104 ? 9.815 -3.079 -1.359 1.00 98.00 104 ALA A O 1
ATOM 790 N N . ALA A 1 105 ? 9.109 -2.574 0.708 1.00 97.69 105 ALA A N 1
ATOM 791 C CA . ALA A 1 105 ? 10.360 -1.962 1.152 1.00 97.69 105 ALA A CA 1
ATOM 792 C C . ALA A 1 105 ? 11.543 -2.945 1.114 1.00 97.69 105 ALA A C 1
ATOM 794 O O . ALA A 1 105 ? 12.635 -2.571 0.697 1.00 97.69 105 ALA A O 1
ATOM 795 N N . TYR A 1 106 ? 11.321 -4.199 1.521 1.00 97.62 106 TYR A N 1
ATOM 796 C CA . TYR A 1 106 ? 12.327 -5.261 1.482 1.00 97.62 106 TYR A CA 1
ATOM 797 C C . TYR A 1 106 ? 12.746 -5.611 0.050 1.00 97.62 106 TYR A C 1
ATOM 799 O O . TYR A 1 106 ? 13.934 -5.758 -0.230 1.00 97.62 106 TYR A O 1
ATOM 807 N N . LEU A 1 107 ? 11.772 -5.736 -0.853 1.00 97.19 107 LEU A N 1
ATOM 808 C CA . LEU A 1 107 ? 12.015 -6.024 -2.266 1.00 97.19 107 LEU A CA 1
ATOM 809 C C . LEU A 1 107 ? 12.676 -4.840 -2.990 1.00 97.19 107 LEU A C 1
ATOM 811 O O . LEU A 1 107 ? 13.434 -5.031 -3.943 1.00 97.19 107 LEU A O 1
ATOM 815 N N . GLY A 1 108 ? 12.389 -3.617 -2.539 1.00 95.88 108 GLY A N 1
ATOM 816 C CA . GLY A 1 108 ? 12.856 -2.380 -3.151 1.00 95.88 108 GLY A CA 1
ATOM 817 C C . GLY A 1 108 ? 12.263 -2.148 -4.542 1.00 95.88 108 GLY A C 1
ATOM 818 O O . GLY A 1 108 ? 11.468 -2.939 -5.052 1.00 95.88 108 GLY A O 1
ATOM 819 N N . LEU A 1 109 ? 12.681 -1.070 -5.206 1.00 95.00 109 LEU A N 1
ATOM 820 C CA . LEU A 1 109 ? 12.242 -0.786 -6.577 1.00 95.00 109 LEU A CA 1
ATOM 821 C C . LEU A 1 109 ? 12.688 -1.876 -7.571 1.00 95.00 109 LEU A C 1
ATOM 823 O O . LEU A 1 109 ? 11.969 -2.187 -8.515 1.00 95.00 109 LEU A O 1
ATOM 827 N N . ALA A 1 110 ? 13.839 -2.509 -7.321 1.00 93.50 110 ALA A N 1
ATOM 828 C CA . ALA A 1 110 ? 14.360 -3.610 -8.132 1.00 93.50 110 ALA A CA 1
ATOM 829 C C . ALA A 1 110 ? 13.484 -4.878 -8.092 1.00 93.50 110 ALA A C 1
ATOM 831 O O . ALA A 1 110 ? 13.591 -5.715 -8.982 1.00 93.50 110 ALA A O 1
ATOM 832 N N . GLY A 1 111 ? 12.601 -5.016 -7.095 1.00 93.94 111 GLY A N 1
ATOM 833 C CA . GLY A 1 111 ? 11.579 -6.066 -7.066 1.00 93.94 111 GLY A CA 1
ATOM 834 C C . GLY A 1 111 ? 10.450 -5.875 -8.088 1.00 93.94 111 GLY A C 1
ATOM 835 O O . GLY A 1 111 ? 9.595 -6.759 -8.216 1.00 93.94 111 GLY A O 1
ATOM 836 N N . GLY A 1 112 ? 10.437 -4.739 -8.799 1.00 94.69 112 GLY A N 1
ATOM 837 C CA . GLY A 1 112 ? 9.595 -4.482 -9.962 1.00 94.69 112 GLY A CA 1
ATOM 838 C C . GLY A 1 112 ? 8.115 -4.722 -9.684 1.00 94.69 112 GLY A C 1
ATOM 839 O O . GLY A 1 112 ? 7.552 -4.242 -8.694 1.00 94.69 112 GLY A O 1
ATOM 840 N N . THR A 1 113 ? 7.489 -5.526 -10.537 1.00 96.00 113 THR A N 1
ATOM 841 C CA . THR A 1 113 ? 6.068 -5.891 -10.441 1.00 96.00 113 THR A CA 1
ATOM 842 C C . THR A 1 113 ? 5.695 -6.510 -9.090 1.00 96.00 113 THR A C 1
ATOM 844 O O . THR A 1 113 ? 4.592 -6.288 -8.597 1.00 96.00 113 THR A O 1
ATOM 847 N N . THR A 1 114 ? 6.599 -7.234 -8.422 1.00 96.94 114 THR A N 1
ATOM 848 C CA . THR A 1 114 ? 6.287 -7.808 -7.100 1.00 96.94 114 THR A CA 1
ATOM 849 C C . THR A 1 114 ? 6.161 -6.710 -6.042 1.00 96.94 114 THR A C 1
ATOM 851 O O . THR A 1 114 ? 5.216 -6.721 -5.254 1.00 96.94 114 THR A O 1
ATOM 854 N N . SER A 1 115 ? 7.054 -5.717 -6.055 1.00 97.50 115 SER A N 1
ATOM 855 C CA . SER A 1 115 ? 6.967 -4.550 -5.165 1.00 97.50 115 SER A CA 1
ATOM 856 C C . SER A 1 115 ? 5.712 -3.727 -5.443 1.00 97.50 115 SER A C 1
ATOM 858 O O . SER A 1 115 ? 5.033 -3.293 -4.512 1.00 97.50 115 SER A O 1
ATOM 860 N N . ALA A 1 116 ? 5.356 -3.571 -6.719 1.00 97.62 116 ALA A N 1
ATOM 861 C CA . ALA A 1 116 ? 4.122 -2.917 -7.131 1.00 97.62 116 ALA A CA 1
ATOM 862 C C . ALA A 1 116 ? 2.870 -3.642 -6.605 1.00 97.62 116 ALA A C 1
ATOM 864 O O . ALA A 1 116 ? 1.970 -3.003 -6.066 1.00 97.62 116 ALA A O 1
ATOM 865 N N . MET A 1 117 ? 2.838 -4.976 -6.685 1.00 98.19 117 MET A N 1
ATOM 866 C CA . MET A 1 117 ? 1.748 -5.800 -6.149 1.00 98.19 117 MET A CA 1
ATOM 867 C C . MET A 1 117 ? 1.606 -5.622 -4.633 1.00 98.19 117 MET A C 1
ATOM 869 O O . MET A 1 117 ? 0.493 -5.498 -4.126 1.00 98.19 117 MET A O 1
ATOM 873 N N . MET A 1 118 ? 2.724 -5.571 -3.902 1.00 98.44 118 MET A N 1
ATOM 874 C CA . MET A 1 118 ? 2.719 -5.342 -2.453 1.00 98.44 118 MET A CA 1
ATOM 875 C C . MET A 1 118 ? 2.206 -3.940 -2.078 1.00 98.44 118 MET A C 1
ATOM 877 O O . MET A 1 118 ? 1.458 -3.790 -1.108 1.00 98.44 118 MET A O 1
ATOM 881 N N . LEU A 1 119 ? 2.548 -2.912 -2.863 1.00 97.94 119 LEU A N 1
ATOM 882 C CA . LEU A 1 119 ? 1.992 -1.564 -2.696 1.00 97.94 119 LEU A CA 1
ATOM 883 C C . LEU A 1 119 ? 0.493 -1.518 -3.014 1.00 97.94 119 LEU A C 1
ATOM 885 O O . LEU A 1 119 ? -0.268 -0.927 -2.250 1.00 97.94 119 LEU A O 1
ATOM 889 N N . ALA A 1 120 ? 0.048 -2.192 -4.074 1.00 98.38 120 ALA A N 1
ATOM 890 C CA . ALA A 1 120 ? -1.372 -2.306 -4.399 1.00 98.38 120 ALA A CA 1
ATOM 891 C C . ALA A 1 120 ? -2.155 -3.017 -3.278 1.00 98.38 120 ALA A C 1
ATOM 893 O O . ALA A 1 120 ? -3.194 -2.530 -2.845 1.00 98.38 120 ALA A O 1
ATOM 894 N N . ALA A 1 121 ? -1.614 -4.104 -2.717 1.00 98.44 121 ALA A N 1
ATOM 895 C CA . ALA A 1 121 ? -2.201 -4.776 -1.556 1.00 98.44 121 ALA A CA 1
ATOM 896 C C . ALA A 1 121 ? -2.272 -3.864 -0.317 1.00 98.44 121 ALA A C 1
ATOM 898 O O . ALA A 1 121 ? -3.226 -3.930 0.460 1.00 98.44 121 ALA A O 1
ATOM 899 N N . THR A 1 122 ? -1.279 -2.987 -0.145 1.00 98.44 122 THR A N 1
ATOM 900 C CA . THR A 1 122 ? -1.283 -1.965 0.910 1.00 98.44 122 THR A CA 1
ATOM 901 C C . THR A 1 122 ? -2.419 -0.967 0.689 1.00 98.44 122 THR A C 1
ATOM 903 O O . THR A 1 122 ? -3.131 -0.646 1.638 1.00 98.44 122 THR A O 1
ATOM 906 N N . ALA A 1 123 ? -2.652 -0.535 -0.554 1.00 98.19 123 ALA A N 1
ATOM 907 C CA . ALA A 1 123 ? -3.763 0.346 -0.910 1.00 98.19 123 ALA A CA 1
ATOM 908 C C . ALA A 1 123 ? -5.128 -0.296 -0.589 1.00 98.19 123 ALA A C 1
ATOM 910 O O . ALA A 1 123 ? -5.937 0.320 0.104 1.00 98.19 123 ALA A O 1
ATOM 911 N N . CYS A 1 124 ? -5.344 -1.567 -0.954 1.00 98.12 124 CYS A N 1
ATOM 912 C CA . CYS A 1 124 ? -6.551 -2.327 -0.584 1.00 98.12 124 CYS A CA 1
ATOM 913 C C . CYS A 1 124 ? -6.784 -2.347 0.936 1.00 98.12 124 CYS A C 1
ATOM 915 O O . CYS A 1 124 ? -7.913 -2.230 1.427 1.00 98.12 124 CYS A O 1
ATOM 917 N N . ALA A 1 125 ? -5.700 -2.483 1.700 1.00 98.06 125 ALA A N 1
ATOM 918 C CA . ALA A 1 125 ? -5.745 -2.505 3.150 1.00 98.06 125 ALA A CA 1
ATOM 919 C C . ALA A 1 125 ? -6.151 -1.146 3.740 1.00 98.06 125 ALA A C 1
ATOM 921 O O . ALA A 1 125 ? -7.002 -1.099 4.629 1.00 98.06 125 ALA A O 1
ATOM 922 N N . VAL A 1 126 ? -5.580 -0.053 3.222 1.00 97.50 126 VAL A N 1
ATOM 923 C CA . VAL A 1 126 ? -5.914 1.326 3.618 1.00 97.50 126 VAL A CA 1
ATOM 924 C C . VAL A 1 126 ? -7.361 1.661 3.258 1.00 97.50 126 VAL A C 1
ATOM 926 O O . VAL A 1 126 ? -8.081 2.183 4.107 1.00 97.50 126 VAL A O 1
ATOM 929 N N . HIS A 1 127 ? -7.817 1.284 2.061 1.00 97.38 127 HIS A N 1
ATOM 930 C CA . HIS A 1 127 ? -9.211 1.448 1.641 1.00 97.38 127 HIS A CA 1
ATOM 931 C C . HIS A 1 127 ? -10.168 0.742 2.605 1.00 97.38 127 HIS A C 1
ATOM 933 O O . HIS A 1 127 ? -11.122 1.337 3.096 1.00 97.38 127 HIS A O 1
ATOM 939 N N . SER A 1 128 ? -9.869 -0.510 2.959 1.00 96.62 128 SER A N 1
ATOM 940 C CA . SER A 1 128 ? -10.699 -1.277 3.896 1.00 96.62 128 SER A CA 1
ATOM 941 C C . SER A 1 128 ? -10.763 -0.625 5.281 1.00 96.62 128 SER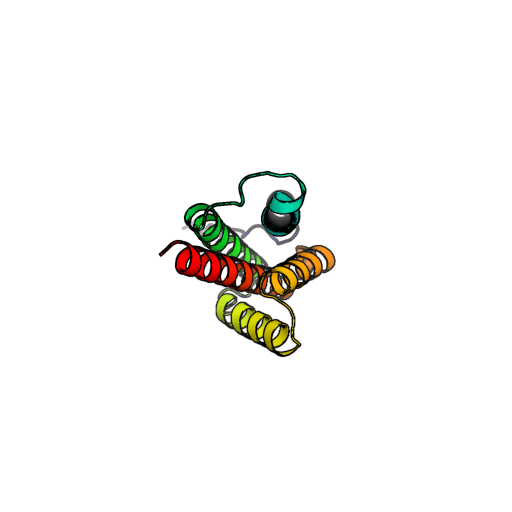 A C 1
ATOM 943 O O . SER A 1 128 ? -11.811 -0.634 5.922 1.00 96.62 128 SER A O 1
ATOM 945 N N . VAL A 1 129 ? -9.661 -0.026 5.747 1.00 94.94 129 VAL A N 1
ATOM 946 C CA . VAL A 1 129 ? -9.654 0.744 7.000 1.00 94.94 129 VAL A CA 1
ATOM 947 C C . VAL A 1 129 ? -10.504 2.014 6.875 1.00 94.94 129 VAL A C 1
ATOM 949 O O . VAL A 1 129 ? -11.218 2.349 7.820 1.00 94.94 129 VAL A O 1
ATOM 952 N N . ALA A 1 130 ? -10.448 2.715 5.741 1.00 94.06 130 ALA A N 1
ATOM 953 C CA . ALA A 1 130 ? -11.273 3.896 5.487 1.00 94.06 130 ALA A CA 1
ATOM 954 C C . ALA A 1 130 ? -12.771 3.550 5.501 1.00 94.06 130 ALA A C 1
ATOM 956 O O . ALA A 1 130 ? -13.544 4.225 6.182 1.00 94.06 130 ALA A O 1
ATOM 957 N N . ASP A 1 131 ? -13.165 2.452 4.851 1.00 93.06 131 ASP A N 1
ATOM 958 C CA . ASP A 1 131 ? -14.546 1.955 4.845 1.00 93.06 131 ASP A CA 1
ATOM 959 C C . ASP A 1 131 ? -15.031 1.584 6.253 1.00 93.06 131 ASP A C 1
ATOM 961 O O . ASP A 1 131 ? -16.138 1.944 6.662 1.00 93.06 131 ASP A O 1
ATOM 965 N N . GLU A 1 132 ? -14.200 0.873 7.022 1.00 89.81 132 GLU A N 1
ATOM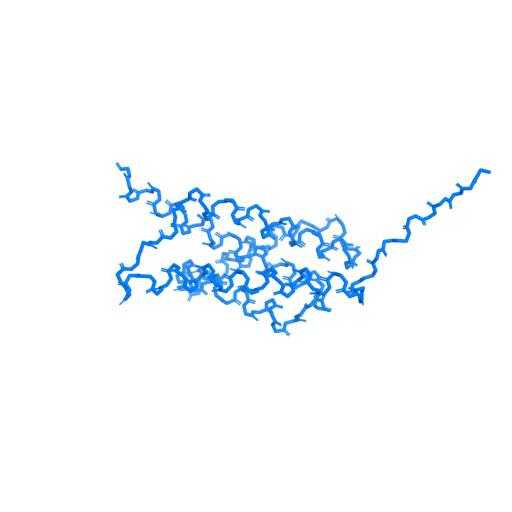 966 C CA . GLU A 1 132 ? -14.498 0.514 8.412 1.00 89.81 132 GLU A CA 1
ATOM 967 C C . GLU A 1 132 ? -14.701 1.769 9.278 1.00 89.81 132 GLU A C 1
ATOM 969 O O . GLU A 1 132 ? -15.629 1.811 10.085 1.00 89.81 132 GLU A O 1
ATOM 974 N N . GLN A 1 133 ? -13.889 2.816 9.087 1.00 86.12 133 GLN A N 1
ATOM 975 C CA . GLN A 1 133 ? -14.047 4.089 9.796 1.00 86.12 133 GLN A CA 1
ATOM 976 C C . GLN A 1 133 ? -15.302 4.850 9.361 1.00 86.12 133 GLN A C 1
ATOM 978 O O . GLN A 1 133 ? -16.057 5.303 10.218 1.00 86.12 133 GLN A O 1
ATOM 983 N N . GLY A 1 134 ? -15.567 4.955 8.056 1.00 80.06 134 GLY A N 1
ATOM 984 C CA . GLY A 1 134 ? -16.755 5.630 7.530 1.00 80.06 134 GLY A CA 1
ATOM 985 C C . GLY A 1 134 ? -18.057 4.983 8.007 1.00 80.06 134 GLY A C 1
ATOM 986 O O . GLY A 1 134 ? -19.020 5.677 8.319 1.00 80.06 134 GLY A O 1
ATOM 987 N N . ARG A 1 135 ? -18.084 3.654 8.159 1.00 78.38 135 ARG A N 1
ATOM 988 C CA . ARG A 1 135 ? -19.233 2.933 8.732 1.00 78.38 135 ARG A CA 1
ATOM 989 C C . ARG A 1 135 ? -19.441 3.169 10.226 1.00 78.38 135 ARG A C 1
ATOM 991 O O . ARG A 1 1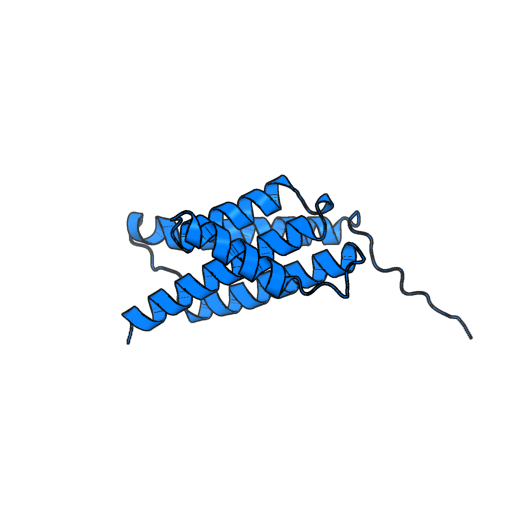35 ? -20.554 2.977 10.691 1.00 78.38 135 ARG A O 1
ATOM 998 N N . LEU A 1 136 ? -18.397 3.519 10.975 1.00 69.56 136 LEU A N 1
ATOM 999 C CA . LEU A 1 136 ? -18.493 3.814 12.410 1.00 69.56 136 LEU A CA 1
ATOM 1000 C C . LEU A 1 136 ? -18.917 5.263 12.691 1.00 69.56 136 LEU A C 1
ATOM 1002 O O . LEU A 1 136 ? -19.306 5.569 13.816 1.00 69.56 136 LEU A O 1
ATOM 1006 N N . LEU A 1 137 ? -18.794 6.149 11.699 1.00 65.06 137 LEU A N 1
ATOM 1007 C CA . LEU A 1 137 ? -19.149 7.568 11.799 1.00 65.06 137 LEU A CA 1
ATOM 1008 C C . LEU A 1 137 ? -20.588 7.874 11.343 1.00 65.06 137 LEU A C 1
ATOM 1010 O O . LEU A 1 137 ? -21.075 8.968 11.626 1.00 65.06 137 LEU A O 1
ATOM 1014 N N . ASN A 1 138 ? -21.242 6.931 10.655 1.00 54.41 138 ASN A N 1
ATOM 1015 C CA . ASN A 1 138 ? -22.640 6.998 10.205 1.00 54.41 138 ASN A CA 1
ATOM 1016 C C . ASN A 1 138 ? -23.558 6.173 11.114 1.00 54.41 138 ASN A C 1
ATOM 1018 O O . ASN A 1 138 ? -24.733 6.574 11.269 1.00 54.41 138 ASN A O 1
#

Sequence (138 aa):
MDMTAFEHPSLSHPANLQAFETCITAALQLLAAMKYAPMFSQARPSPELLLEYVEALERQAREIALLDGNAGVDILALGQDWYTRLRGSGLSALMAGFEGVHAAAYLGLAGGTTSAMMLAATACAVHSVADEQGRLLN

Radius of gyration: 16.09 Å; chains: 1; bounding box: 40×28×62 Å

Foldseek 3Di:
DDPPPPPDDALPHVVLLVLLVVLLVVLVVLLCLQVCCVVVVHDRDALVNLLVNLVVLLVNLCVLLVNVVNNVDPLLVLLVVQLVVCVVVVDQLSVLLVVLSVQLVVCGSVVRNSSSSSSSVNSVSSNVVSVVRVVVVD

Organism: NCBI:txid1848197

Secondary structure (DSSP, 8-state):
-------PPPTT-HHHHHHHHHHHHHHHHHHHHHHHGGGGTPPPPPHHHHHHHHHHHHHHHHHHHHHTT-TTS-HHHHHHHHHHHHHHTT--HHHHHHHHHHHHHHH-GGGHHHHHHHHHHHHHHHHHHHHHHHHHH-

pLDDT: mean 90.01, std 13.01, range [39.16, 98.44]